Protein AF-A0A7W8TCW4-F1 (afdb_monomer)

Sequence (96 aa):
MPDVVKPAVLQVLSDGATLEREFQAILDVHPQHDLWVTAELLAQAHQHWTASLAHLPDLLQEADVPEVSRATMRGIFKPMAQRIEDLLAQVRRQQT

Solvent-accessible surface area (backbone atoms only — not comparable to full-atom values): 5507 Å² total; per-residue (Å²): 129,57,78,85,52,48,62,58,56,50,46,54,51,51,53,49,57,46,50,45,51,54,46,48,51,59,63,70,56,70,89,58,86,78,50,57,66,57,51,53,55,48,51,53,50,48,52,52,51,53,54,53,56,67,47,44,63,56,55,40,53,77,60,68,50,53,66,69,59,52,50,52,47,50,67,54,50,53,60,51,53,53,52,40,52,56,40,51,56,50,51,55,63,76,74,110

Secondary structure (DSSP, 8-state):
--TTTHHHHHHHHHHHHHHHHHHHHHHHTTT-GGGHHHHHHHHHHHHHHHHHHHHHHHHHHHTT--HHHHHHHHHHHHHHHHHHHHHHHHHHHHT-

Structure (mmCIF, N/CA/C/O backbone):
data_AF-A0A7W8TCW4-F1
#
_entry.id   AF-A0A7W8TCW4-F1
#
loop_
_atom_site.group_PDB
_atom_site.id
_atom_site.type_symbol
_atom_site.label_atom_id
_atom_site.label_alt_id
_atom_site.label_comp_id
_atom_site.label_asym_id
_atom_site.label_entity_id
_atom_site.label_seq_id
_atom_site.pdbx_PDB_ins_code
_atom_site.Cartn_x
_atom_site.Cartn_y
_atom_site.Cartn_z
_atom_site.occupancy
_atom_site.B_iso_or_equiv
_atom_site.auth_seq_id
_atom_site.auth_comp_id
_atom_site.auth_asym_i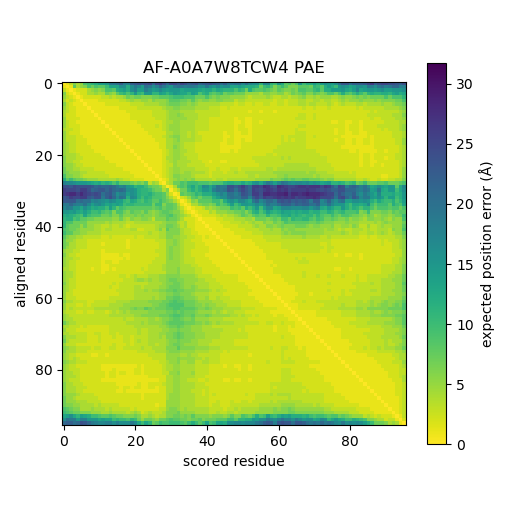d
_atom_site.auth_atom_id
_atom_site.pdbx_PDB_model_num
ATOM 1 N N . MET A 1 1 ? 9.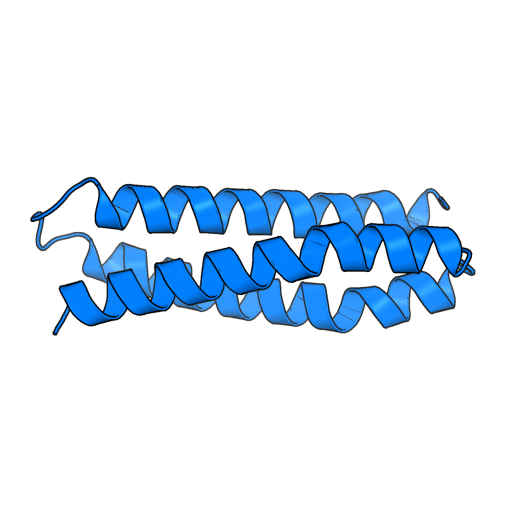248 -7.041 -16.657 1.00 65.44 1 MET A N 1
ATOM 2 C CA . MET A 1 1 ? 9.713 -6.695 -15.297 1.00 65.44 1 MET A CA 1
ATOM 3 C C . MET A 1 1 ? 10.739 -7.733 -14.871 1.00 65.44 1 MET A C 1
ATOM 5 O O . MET A 1 1 ? 10.418 -8.911 -15.016 1.00 65.44 1 MET A O 1
ATOM 9 N N . PRO A 1 2 ? 11.934 -7.321 -14.419 1.00 75.88 2 PRO A N 1
ATOM 10 C CA . PRO A 1 2 ? 12.991 -8.228 -13.965 1.00 75.88 2 PRO A CA 1
ATOM 11 C C . PRO A 1 2 ? 12.523 -9.103 -12.803 1.00 75.88 2 PRO A C 1
ATOM 13 O O . PRO A 1 2 ? 11.810 -8.613 -11.929 1.00 75.88 2 PRO A O 1
ATOM 16 N N . ASP A 1 3 ? 12.931 -10.373 -12.770 1.00 83.00 3 ASP A N 1
ATOM 17 C CA . ASP A 1 3 ? 12.521 -11.318 -11.719 1.00 83.00 3 ASP A CA 1
ATOM 18 C C . ASP A 1 3 ? 13.001 -10.910 -10.320 1.00 83.00 3 ASP A C 1
ATOM 20 O O . ASP A 1 3 ? 12.335 -11.220 -9.339 1.00 83.00 3 ASP A O 1
ATOM 24 N N . VAL A 1 4 ? 14.089 -10.139 -10.232 1.00 82.75 4 VAL A N 1
ATOM 25 C CA . VAL A 1 4 ? 14.670 -9.681 -8.961 1.00 82.75 4 VAL A CA 1
ATOM 26 C C . VAL A 1 4 ? 13.786 -8.680 -8.204 1.00 82.75 4 VAL A C 1
ATOM 28 O O . VAL A 1 4 ? 13.778 -8.686 -6.978 1.00 82.75 4 VAL A O 1
ATOM 31 N N . VAL A 1 5 ? 12.981 -7.865 -8.900 1.00 86.12 5 VAL A N 1
ATOM 32 C CA . VAL A 1 5 ? 12.113 -6.851 -8.259 1.00 86.12 5 VAL A CA 1
ATOM 33 C C . VAL A 1 5 ? 10.675 -7.313 -8.049 1.00 86.12 5 VAL A C 1
ATOM 35 O O . VAL A 1 5 ? 9.942 -6.692 -7.280 1.00 86.12 5 VAL A O 1
ATOM 38 N N . LYS A 1 6 ? 10.242 -8.402 -8.704 1.00 88.31 6 LYS A N 1
ATOM 39 C CA . LYS A 1 6 ? 8.859 -8.891 -8.568 1.00 88.31 6 LYS A CA 1
ATOM 40 C C . LYS A 1 6 ? 8.487 -9.217 -7.117 1.00 88.31 6 LYS A C 1
ATOM 42 O O . LYS A 1 6 ? 7.401 -8.800 -6.722 1.00 88.31 6 LYS A O 1
ATOM 47 N N . PRO A 1 7 ? 9.333 -9.900 -6.319 1.00 92.12 7 PRO A N 1
ATOM 48 C CA . PRO A 1 7 ? 9.000 -10.208 -4.931 1.00 92.12 7 PRO A CA 1
ATOM 49 C C . PRO A 1 7 ? 8.778 -8.946 -4.097 1.00 92.12 7 PRO A C 1
ATOM 51 O O . PRO A 1 7 ? 7.785 -8.866 -3.385 1.00 92.12 7 PRO A O 1
ATOM 54 N N . ALA A 1 8 ? 9.635 -7.932 -4.256 1.00 91.88 8 ALA A N 1
ATOM 55 C CA . ALA A 1 8 ? 9.513 -6.667 -3.533 1.00 91.88 8 ALA A CA 1
ATOM 56 C C . ALA A 1 8 ? 8.217 -5.926 -3.895 1.00 91.88 8 ALA A C 1
ATOM 58 O O . ALA A 1 8 ? 7.467 -5.516 -3.013 1.00 91.88 8 ALA A O 1
ATOM 59 N N . VAL A 1 9 ? 7.900 -5.818 -5.191 1.00 93.75 9 VAL A N 1
ATOM 60 C CA . VAL A 1 9 ? 6.646 -5.199 -5.654 1.00 93.75 9 VAL A CA 1
ATOM 61 C C . VAL A 1 9 ? 5.426 -5.951 -5.109 1.00 93.75 9 VAL A C 1
ATOM 63 O O . VAL A 1 9 ? 4.484 -5.326 -4.626 1.00 93.75 9 VAL A O 1
ATOM 66 N N . LEU A 1 10 ? 5.435 -7.287 -5.168 1.00 94.56 10 LEU A N 1
ATOM 67 C CA . LEU A 1 10 ? 4.338 -8.124 -4.672 1.00 94.56 10 LEU A CA 1
ATOM 68 C C . LEU A 1 10 ? 4.158 -8.020 -3.159 1.00 94.56 10 LEU A C 1
ATOM 70 O O . LEU A 1 10 ? 3.019 -8.005 -2.692 1.00 94.56 10 LEU A O 1
ATOM 74 N N . GLN A 1 11 ? 5.254 -7.931 -2.409 1.00 94.94 11 GLN A N 1
ATOM 75 C CA . GLN A 1 11 ? 5.212 -7.755 -0.967 1.00 94.94 11 GLN A CA 1
ATOM 76 C C . GLN A 1 11 ? 4.576 -6.409 -0.610 1.00 94.94 11 GLN A C 1
ATOM 78 O O . GLN A 1 11 ? 3.580 -6.393 0.103 1.00 94.94 11 GLN A O 1
ATOM 83 N N . VAL A 1 12 ? 5.043 -5.298 -1.198 1.00 95.88 12 VAL A N 1
ATOM 84 C CA . VAL A 1 12 ? 4.461 -3.967 -0.936 1.00 95.88 12 VAL A CA 1
ATOM 85 C C . VAL A 1 12 ? 2.972 -3.927 -1.303 1.00 95.88 12 VAL A C 1
ATOM 87 O O . VAL A 1 12 ? 2.173 -3.350 -0.568 1.00 95.88 12 VAL A O 1
ATOM 90 N N . LEU A 1 13 ? 2.564 -4.566 -2.405 1.00 96.12 13 LEU A N 1
ATOM 91 C CA . LEU A 1 13 ? 1.145 -4.673 -2.769 1.00 96.12 13 LEU A CA 1
ATOM 92 C C . LEU A 1 13 ? 0.335 -5.484 -1.751 1.00 96.12 13 LEU A C 1
ATOM 94 O O . LEU A 1 13 ? -0.768 -5.079 -1.388 1.00 96.12 13 LEU A O 1
ATOM 98 N N . SER A 1 14 ? 0.858 -6.628 -1.313 1.00 96.56 14 SER A N 1
ATOM 99 C CA . SER A 1 14 ? 0.149 -7.533 -0.400 1.00 96.56 14 SER A CA 1
ATOM 100 C C . SER A 1 14 ? 0.012 -6.929 0.994 1.00 96.56 14 SER A C 1
ATOM 102 O O . SER A 1 14 ? -1.069 -6.976 1.584 1.00 96.56 14 SER A O 1
ATOM 104 N N . ASP A 1 15 ? 1.083 -6.312 1.488 1.00 96.44 15 ASP A N 1
ATOM 105 C CA . ASP A 1 15 ? 1.115 -5.640 2.784 1.00 96.44 15 ASP A CA 1
ATOM 106 C C . ASP A 1 15 ? 0.170 -4.430 2.777 1.00 96.44 15 ASP A C 1
ATOM 108 O O . ASP A 1 15 ? -0.635 -4.267 3.692 1.00 96.44 15 ASP A O 1
ATOM 112 N N . GLY A 1 16 ? 0.172 -3.644 1.693 1.00 96.69 16 GLY A N 1
ATOM 113 C CA . GLY A 1 16 ? -0.744 -2.513 1.519 1.00 96.69 16 GLY A CA 1
ATOM 114 C C . GLY A 1 16 ? -2.211 -2.944 1.487 1.00 96.69 16 GLY A C 1
ATOM 115 O O . GLY A 1 16 ? -3.035 -2.407 2.224 1.00 96.69 16 GLY A O 1
ATOM 116 N N . ALA A 1 17 ? -2.543 -3.978 0.708 1.00 96.44 17 ALA A N 1
ATOM 117 C CA . ALA A 1 17 ? -3.902 -4.522 0.660 1.00 96.44 17 ALA A CA 1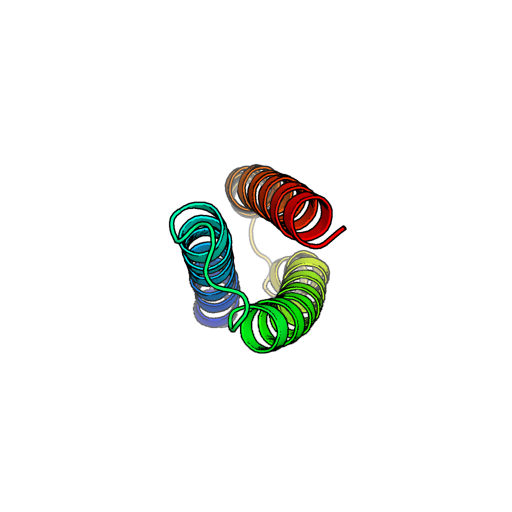
ATOM 118 C C . ALA A 1 17 ? -4.356 -5.110 2.010 1.00 96.44 17 ALA A C 1
ATOM 120 O O . ALA A 1 17 ? -5.541 -5.064 2.348 1.00 96.44 17 ALA A O 1
ATOM 121 N N . THR A 1 18 ? -3.423 -5.670 2.784 1.00 95.94 18 THR A N 1
ATOM 122 C CA . THR A 1 18 ? -3.696 -6.152 4.143 1.00 95.94 18 THR A CA 1
ATOM 123 C C . THR A 1 18 ? -4.003 -4.981 5.069 1.00 95.94 18 THR A C 1
ATOM 125 O O . THR A 1 18 ? -5.041 -5.001 5.722 1.00 95.94 18 THR A O 1
ATOM 128 N N . LEU A 1 19 ? -3.186 -3.923 5.061 1.00 95.62 19 LEU A N 1
ATOM 129 C CA . LEU A 1 19 ? -3.436 -2.712 5.850 1.00 95.62 19 LEU A CA 1
ATOM 130 C C . LEU A 1 19 ? -4.805 -2.094 5.550 1.00 95.62 19 LEU A C 1
ATOM 132 O O . LEU A 1 19 ? -5.548 -1.788 6.479 1.00 95.62 19 LEU A O 1
ATOM 136 N N . GLU A 1 20 ? -5.172 -1.955 4.272 1.00 95.38 20 GLU A N 1
ATOM 137 C CA . GLU A 1 20 ? -6.495 -1.447 3.888 1.00 95.38 20 GLU A CA 1
ATOM 138 C C . GLU A 1 20 ? -7.631 -2.274 4.500 1.00 95.38 20 GLU A C 1
ATOM 140 O O . GLU A 1 20 ? -8.599 -1.715 5.018 1.00 95.38 20 GLU A O 1
ATOM 145 N N . ARG A 1 21 ? -7.517 -3.606 4.446 1.00 93.56 21 ARG A N 1
ATOM 146 C CA . ARG A 1 21 ? -8.533 -4.515 4.985 1.00 93.56 21 ARG A CA 1
ATOM 147 C C . ARG A 1 21 ? -8.627 -4.416 6.502 1.00 93.56 21 ARG A C 1
ATOM 149 O O . ARG A 1 21 ? -9.733 -4.329 7.023 1.00 93.56 21 ARG A O 1
ATOM 156 N N . GLU A 1 22 ? -7.496 -4.431 7.196 1.00 91.94 22 GLU A N 1
ATOM 157 C CA . GLU A 1 22 ? -7.466 -4.429 8.659 1.00 91.94 22 GLU A CA 1
ATOM 158 C C . GLU A 1 22 ? -7.957 -3.093 9.231 1.00 91.94 22 GLU A C 1
ATOM 160 O O . GLU A 1 22 ? -8.763 -3.079 10.162 1.00 91.94 22 GLU A O 1
ATOM 165 N N . PHE A 1 23 ? -7.569 -1.958 8.637 1.00 91.00 23 PHE A N 1
ATOM 166 C CA . PHE A 1 23 ? -8.122 -0.670 9.058 1.00 91.00 23 PHE A CA 1
ATOM 167 C C . PHE A 1 23 ? -9.629 -0.582 8.801 1.00 91.00 23 PHE A C 1
ATOM 169 O O . PHE A 1 23 ? -10.357 -0.093 9.662 1.00 91.00 23 PHE A O 1
ATOM 176 N N . GLN A 1 24 ? -10.116 -1.084 7.663 1.00 91.06 24 GLN A N 1
ATOM 177 C CA . GLN A 1 24 ? -11.555 -1.146 7.399 1.00 91.06 24 GLN A CA 1
ATOM 178 C C . GLN A 1 24 ? -12.278 -2.037 8.421 1.00 91.06 24 GLN A C 1
ATOM 180 O O . GLN A 1 24 ? -13.308 -1.635 8.948 1.00 91.06 24 GLN A O 1
ATOM 185 N N . ALA A 1 25 ? -11.717 -3.201 8.761 1.00 89.38 25 ALA A N 1
ATOM 186 C CA . ALA A 1 25 ? -12.299 -4.103 9.752 1.00 89.38 25 ALA A CA 1
ATOM 187 C C . ALA A 1 25 ? -12.425 -3.442 11.134 1.00 89.38 25 ALA A C 1
ATOM 189 O O . ALA A 1 25 ? -13.440 -3.615 11.805 1.00 89.38 25 ALA A O 1
ATOM 190 N N . ILE A 1 26 ? -11.443 -2.631 11.544 1.00 86.81 26 ILE A N 1
ATOM 191 C CA 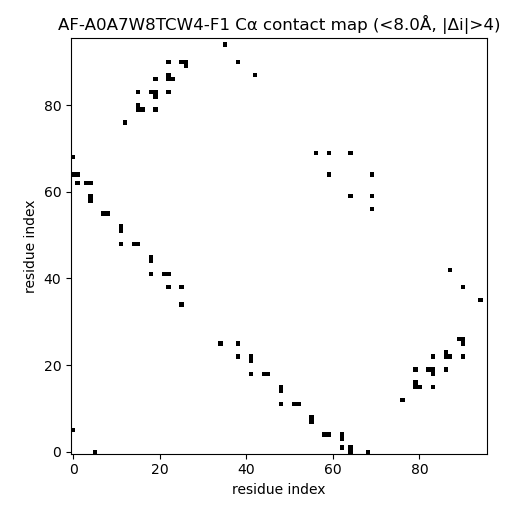. ILE A 1 26 ? -11.542 -1.848 12.786 1.00 86.81 26 ILE A CA 1
ATOM 192 C C . ILE A 1 26 ? -12.714 -0.864 12.732 1.00 86.81 26 ILE A C 1
ATOM 194 O O . ILE A 1 26 ? -13.459 -0.748 13.706 1.00 86.81 26 ILE A O 1
ATOM 198 N N . LEU A 1 27 ? -12.890 -0.168 11.605 1.00 86.25 27 LEU A N 1
ATOM 199 C CA . LEU A 1 27 ? -13.995 0.777 11.426 1.00 86.25 27 LEU A CA 1
ATOM 200 C C . LEU A 1 27 ? -15.362 0.076 11.429 1.00 86.25 27 LEU A C 1
ATOM 202 O O . LEU A 1 27 ? -16.329 0.637 11.946 1.00 86.25 27 LEU A O 1
ATOM 206 N N . ASP A 1 28 ? -15.437 -1.141 10.886 1.00 86.88 28 ASP A N 1
ATOM 207 C CA . ASP A 1 28 ? -16.679 -1.907 10.747 1.00 86.88 28 ASP A CA 1
ATOM 208 C C . ASP A 1 28 ? -17.155 -2.537 12.075 1.00 86.88 28 ASP A C 1
ATOM 210 O O . ASP A 1 28 ? -18.355 -2.722 12.274 1.00 86.88 28 ASP A O 1
ATOM 214 N N . VAL A 1 29 ? -16.247 -2.850 13.011 1.00 81.38 29 VAL A N 1
ATOM 215 C CA . VAL A 1 29 ? -16.544 -3.573 14.275 1.00 81.38 29 VAL A CA 1
ATOM 216 C C . VAL A 1 29 ? -16.936 -2.626 15.435 1.00 81.38 29 VAL A C 1
ATOM 218 O O . VAL A 1 29 ? -16.919 -2.981 16.615 1.00 81.38 29 VAL A O 1
ATOM 221 N N . HIS A 1 30 ? -17.341 -1.393 15.131 1.00 64.00 30 HIS A N 1
ATOM 222 C CA . HIS A 1 30 ? -17.724 -0.404 16.143 1.00 64.00 30 HIS A CA 1
ATOM 223 C C . HIS A 1 30 ? -18.900 -0.876 17.044 1.00 64.00 30 HIS A C 1
ATOM 225 O O . HIS A 1 30 ? -19.917 -1.311 16.497 1.00 64.00 30 HIS A O 1
ATOM 231 N N . PRO A 1 31 ? -18.849 -0.749 18.397 1.00 58.88 31 PRO A N 1
ATOM 232 C CA . PRO A 1 31 ? -17.792 -0.206 19.255 1.00 58.88 31 PRO A CA 1
ATOM 233 C C . PRO A 1 31 ? -17.238 -1.271 20.231 1.00 58.88 31 PRO A C 1
ATOM 235 O O . PRO A 1 31 ? -17.710 -1.396 21.363 1.00 58.88 31 PRO A O 1
ATOM 238 N N . GLN A 1 32 ? -16.222 -2.042 19.837 1.00 63.06 32 GLN A N 1
ATOM 239 C CA . GLN A 1 32 ? -15.468 -2.871 20.790 1.00 63.06 32 GLN A CA 1
ATOM 240 C C . GLN A 1 32 ? -14.196 -2.141 21.243 1.00 63.06 32 GLN A C 1
ATOM 242 O O . GLN A 1 32 ? -13.300 -1.870 20.448 1.00 63.06 32 GLN A O 1
ATOM 247 N N . HIS A 1 33 ? -14.127 -1.824 22.541 1.00 58.38 33 HIS A N 1
ATOM 248 C CA . HIS A 1 33 ? -13.019 -1.098 23.182 1.00 58.38 33 HIS A CA 1
ATOM 249 C C . HIS A 1 33 ? -11.663 -1.836 23.118 1.00 58.38 33 HIS A C 1
ATOM 251 O O . HIS A 1 33 ? -10.626 -1.216 23.337 1.00 58.38 33 HIS A O 1
ATOM 257 N N . ASP A 1 34 ? -11.643 -3.128 22.775 1.00 66.88 34 ASP A N 1
ATOM 258 C CA . ASP A 1 34 ? -10.425 -3.955 22.755 1.00 66.88 34 ASP A CA 1
ATOM 259 C C . ASP A 1 34 ? -9.561 -3.799 21.488 1.00 66.88 34 ASP A C 1
ATOM 261 O O . ASP A 1 34 ? -8.479 -4.378 21.397 1.00 66.88 34 ASP A O 1
ATOM 265 N N . LEU A 1 35 ? -9.978 -2.991 20.507 1.00 71.50 35 LEU A N 1
ATOM 266 C CA . LEU A 1 35 ? -9.246 -2.840 19.239 1.00 71.50 35 LEU A CA 1
ATOM 267 C C . LEU A 1 35 ? -8.075 -1.842 19.293 1.00 71.50 35 LEU A C 1
ATOM 269 O O . LEU A 1 35 ? -7.394 -1.642 18.286 1.00 71.50 35 LEU A O 1
ATOM 273 N N . TRP A 1 36 ? -7.799 -1.222 20.446 1.00 69.81 36 TRP A N 1
ATOM 274 C CA . TRP A 1 36 ? -6.707 -0.248 20.582 1.00 69.81 36 TRP A CA 1
ATOM 275 C C . TRP A 1 36 ? -5.321 -0.867 20.342 1.00 69.81 36 TRP A C 1
ATOM 277 O O . TRP A 1 36 ? -4.525 -0.314 19.585 1.00 69.81 36 TRP A O 1
ATOM 287 N N . VAL A 1 37 ? -5.053 -2.053 20.904 1.00 69.44 37 VAL A N 1
ATOM 288 C CA . VAL A 1 37 ? -3.780 -2.772 20.688 1.00 69.44 37 VAL A CA 1
ATOM 289 C C 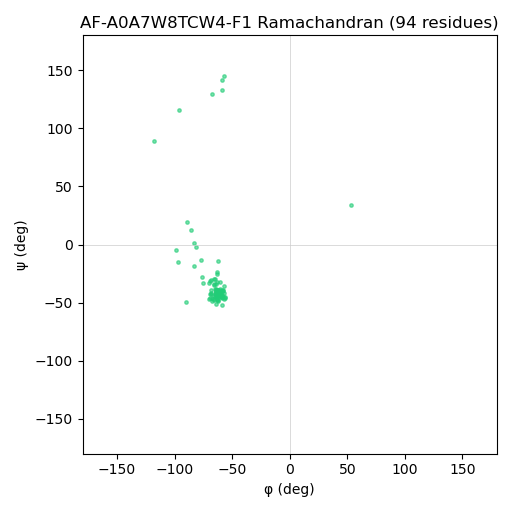. VAL A 1 37 ? -3.609 -3.136 19.210 1.00 69.44 37 VAL A C 1
ATOM 291 O O . VAL A 1 37 ? -2.519 -3.001 18.656 1.00 69.44 37 VAL A O 1
ATOM 294 N N . THR A 1 38 ? -4.696 -3.539 18.549 1.00 79.94 38 THR A N 1
ATOM 295 C CA . THR A 1 38 ? -4.698 -3.844 17.115 1.00 79.94 38 THR A CA 1
ATOM 296 C C . THR A 1 38 ? -4.398 -2.599 16.283 1.00 79.94 38 THR A C 1
ATOM 298 O O . THR A 1 38 ? -3.593 -2.664 15.359 1.00 79.94 38 THR A O 1
ATOM 301 N N . ALA A 1 39 ? -4.971 -1.445 16.628 1.00 77.25 39 ALA A N 1
ATOM 302 C CA . ALA A 1 39 ? -4.708 -0.198 15.916 1.00 77.25 39 ALA A CA 1
ATOM 303 C C . ALA A 1 39 ? -3.247 0.271 16.036 1.00 7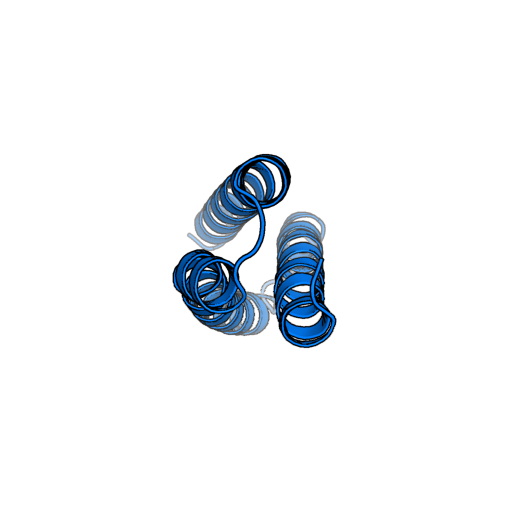7.25 39 ALA A C 1
ATOM 305 O O . ALA A 1 39 ? -2.686 0.743 15.049 1.00 77.25 39 ALA A O 1
ATOM 306 N N . GLU A 1 40 ? -2.615 0.108 17.202 1.00 81.31 40 GLU A N 1
ATOM 307 C CA . GLU A 1 40 ? -1.204 0.469 17.399 1.00 81.31 40 GLU A CA 1
ATOM 308 C C . GLU A 1 40 ? -0.266 -0.453 16.598 1.00 81.31 40 GLU A C 1
ATOM 310 O O . GLU A 1 40 ? 0.644 0.014 15.909 1.00 81.31 40 GLU A O 1
ATOM 315 N N . LEU A 1 41 ? -0.539 -1.764 16.596 1.00 82.94 41 LEU A N 1
ATOM 316 C CA . LEU A 1 41 ? 0.189 -2.730 15.762 1.00 82.94 41 LEU A CA 1
ATOM 317 C C . LEU A 1 41 ? 0.048 -2.409 14.267 1.00 82.94 41 LEU A C 1
ATOM 319 O O . LEU A 1 41 ? 1.028 -2.466 13.521 1.00 82.94 41 LEU A O 1
ATOM 323 N N . LEU A 1 42 ? -1.147 -2.015 13.823 1.00 87.81 42 LEU A N 1
ATOM 324 C CA . LEU A 1 42 ? -1.370 -1.591 12.441 1.00 87.81 42 LEU A CA 1
ATOM 325 C C . LEU A 1 42 ? -0.695 -0.256 12.118 1.00 87.81 42 LEU A C 1
ATOM 327 O O . LEU A 1 42 ? -0.243 -0.069 10.990 1.00 87.81 42 LEU A O 1
ATOM 331 N N . ALA A 1 43 ? -0.567 0.662 13.079 1.00 86.00 43 ALA A N 1
ATOM 332 C CA . ALA A 1 43 ? 0.190 1.896 12.887 1.00 86.00 43 ALA A CA 1
ATOM 333 C C . ALA A 1 43 ? 1.682 1.606 12.651 1.00 86.00 43 ALA A C 1
ATOM 335 O O . ALA A 1 43 ? 2.287 2.202 11.755 1.00 86.00 43 ALA A O 1
ATOM 336 N N . GLN A 1 44 ? 2.259 0.650 13.385 1.00 90.06 44 GLN A N 1
ATOM 337 C CA . GLN A 1 44 ? 3.627 0.185 13.152 1.00 90.06 44 GLN A CA 1
ATOM 338 C C . GLN A 1 44 ? 3.769 -0.515 11.791 1.00 90.06 44 GLN A C 1
ATOM 340 O O . GLN A 1 44 ? 4.715 -0.242 11.047 1.00 90.06 44 GLN A O 1
ATOM 345 N N . ALA A 1 45 ? 2.820 -1.381 11.428 1.00 92.62 45 ALA A N 1
ATOM 346 C CA . ALA A 1 45 ? 2.806 -2.038 10.122 1.00 92.62 45 ALA A CA 1
ATOM 347 C C . ALA A 1 45 ? 2.690 -1.021 8.970 1.00 92.62 45 ALA A C 1
ATOM 349 O O . ALA A 1 45 ? 3.399 -1.136 7.973 1.00 92.62 45 ALA A O 1
ATOM 350 N N . HIS A 1 46 ? 1.883 0.030 9.137 1.00 94.88 46 HIS A N 1
ATOM 351 C CA . HIS A 1 46 ? 1.792 1.143 8.194 1.00 94.88 46 HIS A CA 1
ATOM 352 C C . HIS A 1 46 ? 3.121 1.897 8.051 1.00 94.88 46 HIS A C 1
ATOM 354 O O . HIS A 1 46 ? 3.528 2.201 6.933 1.00 94.88 46 HIS A O 1
ATOM 360 N N . GLN A 1 47 ? 3.839 2.164 9.147 1.00 94.94 47 GLN A N 1
ATOM 361 C CA . GLN A 1 47 ? 5.169 2.783 9.068 1.00 94.94 47 GLN A CA 1
ATOM 362 C C . GLN A 1 47 ? 6.159 1.921 8.278 1.00 94.94 47 GLN A C 1
ATOM 364 O O . GLN A 1 47 ? 6.890 2.448 7.438 1.00 94.94 47 GLN A O 1
ATOM 369 N N . HIS A 1 48 ? 6.166 0.607 8.521 1.00 95.19 48 HIS A N 1
ATOM 370 C CA . HIS A 1 48 ? 7.020 -0.321 7.782 1.00 95.19 48 HIS A CA 1
ATOM 371 C C . HIS A 1 48 ? 6.671 -0.324 6.292 1.00 95.19 48 HIS A C 1
ATOM 373 O O . HIS A 1 48 ? 7.550 -0.152 5.450 1.00 95.19 48 HIS A O 1
ATOM 379 N N . TRP A 1 49 ? 5.383 -0.443 5.972 1.00 97.19 49 TRP A N 1
ATOM 380 C CA . TRP A 1 49 ? 4.897 -0.427 4.599 1.00 97.19 49 TRP A CA 1
ATOM 381 C C . TRP A 1 49 ? 5.270 0.863 3.861 1.00 97.19 49 TRP A C 1
ATOM 383 O O . TRP A 1 49 ? 5.766 0.807 2.737 1.00 97.19 49 TRP A O 1
ATOM 393 N N . THR A 1 50 ? 5.118 2.022 4.506 1.00 96.75 50 THR A N 1
ATOM 394 C CA . THR A 1 50 ? 5.495 3.321 3.934 1.00 96.75 50 THR A CA 1
ATOM 395 C C . THR A 1 50 ? 6.995 3.411 3.666 1.00 96.75 50 THR A C 1
ATOM 397 O O . THR A 1 50 ? 7.398 3.921 2.620 1.00 96.75 50 THR A O 1
ATOM 400 N N . ALA A 1 51 ? 7.836 2.874 4.554 1.00 96.19 51 ALA A N 1
ATOM 401 C CA . ALA A 1 51 ? 9.276 2.797 4.319 1.00 96.19 51 ALA A CA 1
ATOM 402 C C . ALA A 1 51 ? 9.614 1.886 3.124 1.00 96.19 51 ALA A C 1
ATOM 404 O O . ALA A 1 51 ? 10.405 2.271 2.262 1.00 96.19 51 ALA A O 1
ATOM 405 N N . SER A 1 52 ? 8.978 0.714 3.020 1.00 95.38 52 SER A N 1
ATOM 406 C CA . SER A 1 52 ? 9.150 -0.191 1.876 1.00 95.38 52 SER A CA 1
ATOM 407 C C . SER A 1 52 ? 8.687 0.447 0.563 1.00 95.38 52 SER A C 1
ATOM 409 O O . SER A 1 52 ? 9.376 0.344 -0.452 1.00 95.38 52 SER A O 1
ATOM 411 N N . LEU A 1 53 ? 7.552 1.151 0.577 1.00 95.94 53 LEU A N 1
ATOM 412 C CA . LEU A 1 53 ? 7.035 1.870 -0.583 1.00 95.94 53 LEU A CA 1
ATOM 413 C C . LEU A 1 53 ? 7.973 3.005 -1.013 1.00 95.94 53 LEU A C 1
ATOM 415 O O . LEU A 1 53 ? 8.187 3.193 -2.209 1.00 95.94 53 LEU A O 1
ATOM 419 N N . ALA A 1 54 ? 8.556 3.736 -0.060 1.00 95.50 54 ALA A N 1
ATOM 420 C CA . ALA A 1 54 ? 9.501 4.815 -0.338 1.00 95.50 54 ALA A CA 1
ATOM 421 C C . ALA A 1 54 ? 10.813 4.318 -0.965 1.00 95.50 54 ALA A C 1
ATOM 423 O O . ALA A 1 54 ? 11.407 5.042 -1.758 1.00 95.50 54 ALA A O 1
ATOM 424 N N . HIS A 1 55 ? 11.240 3.092 -0.652 1.00 94.81 55 HIS A N 1
ATOM 425 C CA . HIS A 1 55 ? 12.445 2.482 -1.224 1.00 94.81 55 HIS A CA 1
ATOM 426 C C . HIS A 1 55 ? 12.208 1.824 -2.597 1.00 94.81 55 HIS A C 1
ATOM 428 O O . HIS A 1 55 ? 13.142 1.595 -3.366 1.00 94.81 55 HIS A O 1
ATOM 434 N N . LEU A 1 56 ? 10.951 1.529 -2.942 1.00 93.69 56 LEU A N 1
ATOM 435 C CA . LEU A 1 56 ? 10.605 0.838 -4.182 1.00 93.69 56 LEU A CA 1
ATOM 436 C C . LEU A 1 56 ? 11.070 1.566 -5.465 1.00 93.69 56 LEU A C 1
ATOM 438 O O . LEU A 1 56 ? 11.538 0.882 -6.374 1.00 93.69 56 LEU A O 1
ATOM 442 N N . PRO A 1 57 ? 10.986 2.907 -5.595 1.00 93.31 57 PRO A N 1
ATOM 443 C CA . PRO A 1 57 ? 11.502 3.616 -6.765 1.00 93.31 57 PRO A CA 1
ATOM 444 C C . PRO A 1 57 ? 12.988 3.364 -7.035 1.00 93.31 57 PRO A C 1
ATOM 446 O O . PRO A 1 57 ? 13.344 3.144 -8.194 1.00 93.31 57 PRO A O 1
ATOM 449 N N . ASP A 1 58 ? 13.818 3.339 -5.989 1.00 93.94 58 ASP A N 1
ATOM 450 C CA . ASP A 1 58 ? 15.260 3.105 -6.106 1.00 93.94 58 ASP A CA 1
ATOM 451 C C . ASP A 1 58 ? 15.527 1.682 -6.604 1.00 93.94 58 ASP A C 1
ATOM 453 O O . ASP A 1 58 ? 16.209 1.493 -7.608 1.00 93.94 58 ASP A O 1
ATOM 457 N N . LEU A 1 59 ? 14.869 0.684 -6.002 1.00 93.62 59 LEU A N 1
ATOM 458 C CA . LEU A 1 59 ? 14.959 -0.718 -6.432 1.00 93.62 59 LEU A CA 1
ATOM 459 C C . LEU A 1 59 ? 14.535 -0.913 -7.895 1.00 93.62 59 LEU A C 1
ATOM 461 O O . LEU A 1 59 ? 15.133 -1.692 -8.640 1.00 93.62 59 LEU A O 1
ATOM 465 N N . LEU A 1 60 ? 13.486 -0.212 -8.333 1.00 92.88 60 LEU A N 1
ATOM 466 C CA . LEU A 1 60 ? 13.023 -0.269 -9.719 1.00 92.88 60 LEU A CA 1
ATOM 467 C C . LEU A 1 60 ? 13.998 0.413 -10.682 1.00 92.88 60 LEU A C 1
ATOM 469 O O . LEU A 1 60 ? 14.106 0.002 -11.838 1.00 92.88 60 LEU A O 1
ATOM 473 N N . GLN A 1 61 ? 14.673 1.469 -10.236 1.00 92.25 61 GLN A N 1
ATOM 474 C CA . GLN A 1 61 ? 15.702 2.139 -11.016 1.00 92.25 61 GLN A CA 1
ATOM 475 C C . GLN A 1 61 ? 16.953 1.265 -11.147 1.00 92.25 61 GLN A C 1
ATOM 477 O O . GLN A 1 61 ? 17.433 1.094 -12.262 1.00 92.25 61 GLN A O 1
ATOM 482 N N . GLU A 1 62 ? 17.434 0.677 -10.051 1.00 93.81 62 GLU A N 1
ATOM 483 C CA . GLU A 1 62 ? 18.601 -0.217 -10.024 1.00 93.81 62 GLU A CA 1
ATOM 484 C C . GLU A 1 62 ? 18.412 -1.469 -10.885 1.00 93.81 62 GLU A C 1
ATOM 486 O O . GLU A 1 62 ? 19.363 -1.976 -11.473 1.00 93.81 62 GLU A O 1
ATOM 491 N N . ALA A 1 63 ? 17.178 -1.960 -10.995 1.00 93.25 63 ALA A N 1
ATOM 492 C CA . ALA A 1 63 ? 16.845 -3.099 -11.840 1.00 93.25 63 ALA A CA 1
ATOM 493 C C . ALA A 1 63 ? 16.558 -2.726 -13.308 1.00 93.25 63 ALA A C 1
ATOM 495 O O . ALA A 1 63 ? 15.993 -3.542 -14.040 1.00 93.25 63 ALA A O 1
ATOM 496 N N . ASP A 1 64 ? 16.872 -1.497 -13.732 1.00 93.88 64 ASP A N 1
ATOM 497 C CA . ASP A 1 64 ? 16.633 -0.989 -15.088 1.00 93.88 64 ASP A CA 1
ATOM 498 C C . ASP A 1 64 ? 15.172 -1.161 -15.556 1.00 93.88 64 ASP A C 1
ATOM 500 O O . ASP A 1 64 ? 14.875 -1.401 -16.732 1.00 93.88 64 ASP A O 1
ATOM 504 N N . VAL A 1 65 ? 14.207 -1.048 -14.633 1.00 92.94 65 VAL A N 1
ATOM 505 C CA . VAL A 1 65 ? 12.789 -1.167 -14.988 1.00 92.94 65 VAL A CA 1
ATOM 506 C C . VAL A 1 65 ? 12.382 0.021 -15.868 1.00 92.94 65 VAL A C 1
ATOM 508 O O . VAL A 1 65 ? 12.589 1.166 -15.466 1.00 92.94 65 VAL A O 1
ATOM 511 N N . PRO A 1 66 ? 11.739 -0.201 -17.032 1.00 94.00 66 PRO A N 1
ATOM 512 C CA . PRO A 1 66 ? 11.331 0.884 -17.920 1.00 94.00 66 PRO A CA 1
ATOM 513 C C . PRO A 1 66 ? 10.417 1.909 -17.242 1.00 94.00 66 PRO A C 1
ATOM 515 O O . PRO A 1 66 ? 9.534 1.546 -16.460 1.00 94.00 66 PRO A O 1
ATOM 518 N N . GLU A 1 67 ? 10.551 3.184 -17.618 1.00 93.81 67 GLU A N 1
ATOM 519 C CA . GLU A 1 67 ? 9.764 4.277 -17.026 1.00 93.81 67 GLU A CA 1
ATOM 520 C C . GLU A 1 67 ? 8.254 4.060 -17.150 1.00 93.81 67 GLU A C 1
ATOM 522 O O . GLU A 1 67 ? 7.522 4.356 -16.214 1.00 93.81 67 GLU A O 1
ATOM 527 N N . VAL A 1 68 ? 7.778 3.475 -18.255 1.00 93.56 68 VAL A N 1
ATOM 528 C CA . VAL A 1 68 ? 6.354 3.143 -18.427 1.00 93.56 68 VAL A CA 1
ATOM 529 C C . VAL A 1 68 ? 5.882 2.182 -17.334 1.00 93.56 68 VAL A C 1
ATOM 531 O O . VAL A 1 68 ? 4.837 2.403 -16.733 1.00 93.56 68 VAL A O 1
ATOM 534 N N . SER A 1 69 ? 6.671 1.153 -17.013 1.00 92.38 69 SER A N 1
ATOM 535 C CA . SER A 1 69 ? 6.345 0.215 -15.936 1.00 92.38 69 SER A CA 1
ATOM 536 C C . SER A 1 69 ? 6.417 0.879 -14.559 1.00 92.38 69 SER A C 1
ATOM 538 O O . SER A 1 69 ? 5.539 0.639 -13.732 1.00 92.38 69 SER A O 1
ATOM 540 N N . ARG A 1 70 ? 7.404 1.754 -14.316 1.00 93.75 70 ARG A N 1
ATOM 541 C CA . ARG A 1 70 ? 7.479 2.544 -13.073 1.00 93.75 70 ARG A CA 1
ATOM 542 C C . ARG A 1 70 ? 6.278 3.480 -12.924 1.00 93.75 70 ARG A C 1
ATOM 544 O O . ARG A 1 70 ? 5.701 3.572 -11.845 1.00 93.75 70 ARG A O 1
ATOM 551 N N . ALA A 1 71 ? 5.850 4.122 -14.008 1.00 93.94 71 ALA A N 1
ATOM 552 C CA . ALA A 1 71 ? 4.666 4.971 -14.039 1.00 93.94 71 ALA A CA 1
ATOM 553 C C . ALA A 1 71 ? 3.384 4.175 -13.758 1.00 93.94 71 ALA A C 1
ATOM 555 O O . ALA A 1 71 ? 2.565 4.624 -12.958 1.00 93.94 71 ALA A O 1
ATOM 556 N N . THR A 1 72 ? 3.238 2.978 -14.337 1.00 93.44 72 THR A N 1
ATOM 557 C CA . THR A 1 72 ? 2.134 2.064 -14.011 1.00 93.44 72 THR A CA 1
ATOM 558 C C . THR A 1 72 ? 2.131 1.702 -12.527 1.00 93.44 72 THR A C 1
ATOM 560 O O . THR A 1 72 ? 1.087 1.798 -11.890 1.00 93.44 72 THR A O 1
ATOM 563 N N . MET A 1 73 ? 3.286 1.358 -11.948 1.00 93.06 73 MET A N 1
ATOM 564 C CA . MET A 1 73 ? 3.386 1.053 -10.516 1.00 93.06 73 MET A CA 1
ATOM 565 C C . MET A 1 73 ? 3.015 2.256 -9.646 1.00 93.06 73 MET A C 1
ATOM 567 O O . MET A 1 73 ? 2.213 2.109 -8.728 1.00 93.06 73 MET A O 1
ATOM 571 N N . ARG A 1 74 ? 3.495 3.468 -9.963 1.00 94.06 74 ARG A N 1
ATOM 572 C CA . ARG A 1 74 ? 3.057 4.695 -9.267 1.00 94.06 74 ARG A CA 1
ATOM 573 C C . ARG A 1 74 ? 1.543 4.899 -9.360 1.00 94.06 74 ARG A C 1
ATOM 575 O O . ARG A 1 74 ? 0.930 5.303 -8.377 1.00 94.06 74 ARG A O 1
ATOM 582 N N . GLY A 1 75 ? 0.944 4.596 -10.513 1.00 95.25 75 GLY A N 1
ATOM 583 C CA . GLY A 1 75 ? -0.505 4.647 -10.721 1.00 95.25 75 GLY A CA 1
ATOM 584 C C . GLY A 1 75 ? -1.301 3.668 -9.851 1.00 95.25 75 GLY A C 1
ATOM 585 O O . GLY A 1 75 ? -2.466 3.930 -9.579 1.00 95.25 75 GLY A O 1
ATOM 586 N N . ILE A 1 76 ? -0.674 2.584 -9.384 1.00 94.19 76 ILE A N 1
ATOM 587 C CA . ILE A 1 76 ? -1.275 1.595 -8.477 1.00 94.19 76 ILE A CA 1
ATOM 588 C C . ILE A 1 76 ? -1.034 1.978 -7.012 1.00 94.19 76 ILE A C 1
ATOM 590 O O . ILE A 1 76 ? -1.970 2.009 -6.219 1.00 94.19 76 ILE A O 1
ATOM 594 N N . PHE A 1 77 ? 0.208 2.297 -6.641 1.00 95.62 77 PHE A N 1
ATOM 595 C CA . PHE A 1 77 ? 0.563 2.529 -5.240 1.00 95.62 77 PHE A CA 1
ATOM 596 C C . PHE A 1 77 ? 0.079 3.872 -4.696 1.00 95.62 77 PHE A C 1
ATOM 598 O O . PHE A 1 77 ? -0.269 3.960 -3.524 1.00 95.62 77 PHE A O 1
ATOM 605 N N . LYS A 1 78 ? 0.022 4.921 -5.526 1.00 95.75 78 LYS A N 1
ATOM 606 C CA . LYS A 1 78 ? -0.448 6.240 -5.086 1.00 95.75 78 LYS A CA 1
ATOM 607 C C . LYS A 1 78 ? -1.886 6.216 -4.536 1.00 95.75 78 LYS A C 1
ATOM 609 O O . LYS A 1 78 ? -2.081 6.720 -3.433 1.00 95.75 78 LYS A O 1
ATOM 614 N N . PRO A 1 79 ? -2.893 5.669 -5.246 1.00 97.12 79 PRO A N 1
ATOM 615 C CA . PRO A 1 79 ? -4.248 5.606 -4.698 1.00 97.12 79 PRO A CA 1
ATOM 616 C C . PRO A 1 79 ? -4.355 4.692 -3.469 1.00 97.12 79 PRO A C 1
ATOM 618 O O . PRO A 1 79 ? -5.113 5.014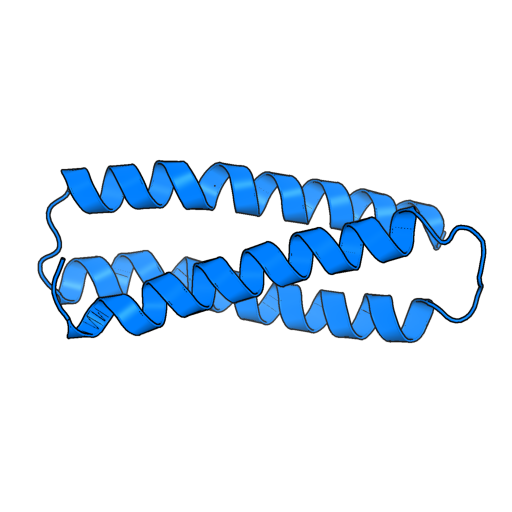 -2.561 1.00 97.12 79 PRO A O 1
ATOM 621 N N . MET A 1 80 ? -3.579 3.604 -3.408 1.00 97.44 80 MET A N 1
ATOM 622 C CA . MET A 1 80 ? -3.521 2.718 -2.236 1.00 97.44 80 MET A CA 1
ATOM 623 C C . MET A 1 80 ? -2.988 3.450 -0.996 1.00 97.44 80 MET A C 1
ATOM 625 O O . MET A 1 80 ? -3.613 3.414 0.058 1.00 97.44 80 MET A O 1
ATOM 629 N N . ALA A 1 81 ? -1.881 4.190 -1.128 1.00 96.94 81 ALA A N 1
ATOM 630 C CA . ALA A 1 81 ? -1.329 4.994 -0.035 1.00 96.94 81 ALA A CA 1
ATOM 631 C C . ALA A 1 81 ? -2.351 6.003 0.498 1.00 96.94 81 ALA A C 1
ATOM 633 O O . ALA A 1 81 ? -2.595 6.051 1.700 1.00 96.94 81 ALA A O 1
ATOM 634 N N . GLN A 1 82 ? -3.021 6.730 -0.404 1.00 97.19 82 GLN A N 1
ATOM 635 C CA . GLN A 1 82 ? -4.064 7.677 -0.014 1.00 97.19 82 GLN A CA 1
ATOM 636 C C . GLN A 1 82 ? -5.202 6.992 0.753 1.00 97.19 82 GLN A C 1
ATOM 638 O O . GLN A 1 82 ? -5.643 7.484 1.788 1.00 97.19 82 GLN A O 1
ATOM 643 N N . ARG A 1 83 ? -5.671 5.837 0.267 1.00 96.62 83 ARG A N 1
ATOM 644 C CA . ARG A 1 83 ? -6.755 5.089 0.911 1.00 96.62 83 ARG A CA 1
ATOM 645 C C . ARG A 1 83 ? -6.370 4.625 2.315 1.00 96.62 83 ARG A C 1
ATOM 647 O O . ARG A 1 83 ? -7.185 4.738 3.228 1.00 96.62 83 ARG A O 1
ATOM 654 N N . ILE A 1 84 ? -5.148 4.127 2.500 1.00 95.69 84 ILE A N 1
ATOM 655 C CA . ILE A 1 84 ? -4.644 3.708 3.813 1.00 95.69 84 ILE A CA 1
ATOM 656 C C . ILE A 1 84 ? -4.558 4.904 4.772 1.00 95.69 84 ILE A C 1
ATOM 658 O O . ILE A 1 84 ? -5.001 4.794 5.916 1.00 95.69 84 ILE A O 1
ATOM 662 N N . GLU A 1 85 ? -4.057 6.054 4.316 1.00 94.81 85 GLU A N 1
ATOM 663 C CA . GLU A 1 85 ? -3.997 7.283 5.120 1.00 94.81 85 GLU A CA 1
ATOM 664 C C . GLU A 1 85 ? -5.392 7.749 5.568 1.00 94.81 85 GLU A C 1
ATOM 666 O O . GLU A 1 85 ? -5.598 8.061 6.746 1.00 94.81 85 GLU A O 1
ATOM 671 N N . ASP A 1 86 ? -6.371 7.733 4.659 1.00 95.44 86 ASP A N 1
ATOM 672 C CA . ASP A 1 86 ? -7.755 8.120 4.947 1.00 95.44 86 ASP A CA 1
ATOM 673 C C . ASP A 1 86 ? -8.413 7.182 5.974 1.00 95.44 86 ASP A C 1
ATOM 675 O O . ASP A 1 86 ? -9.165 7.630 6.849 1.00 95.44 86 ASP A O 1
ATOM 679 N N . LEU A 1 87 ? -8.144 5.875 5.880 1.00 93.06 87 LEU A N 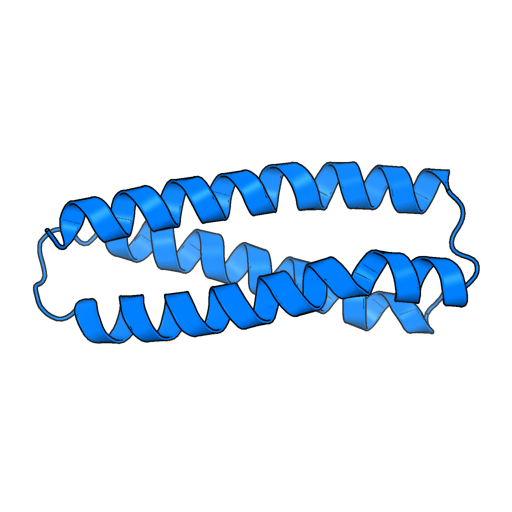1
ATOM 680 C CA . LEU A 1 87 ? -8.632 4.870 6.826 1.00 93.06 87 LEU A CA 1
ATOM 681 C C . LEU A 1 87 ? -7.985 5.043 8.204 1.00 93.06 87 LEU A C 1
ATOM 683 O O . LEU A 1 87 ? -8.687 5.088 9.214 1.00 93.06 87 LEU A O 1
ATOM 687 N N . LEU A 1 88 ? -6.667 5.235 8.258 1.00 91.06 88 LEU A N 1
ATOM 688 C CA . LEU A 1 88 ? -5.942 5.491 9.502 1.00 91.06 88 LEU A CA 1
ATOM 689 C C . LEU A 1 88 ? -6.457 6.756 10.207 1.00 91.06 88 LEU A C 1
ATOM 691 O O . LEU A 1 88 ? -6.649 6.763 11.425 1.00 91.06 88 LEU A O 1
ATOM 695 N N . ALA A 1 89 ? -6.721 7.827 9.455 1.00 91.19 89 ALA A N 1
ATOM 696 C CA . ALA A 1 89 ? -7.297 9.056 9.995 1.00 91.19 89 ALA A CA 1
ATOM 697 C C . ALA A 1 89 ? -8.717 8.848 10.556 1.00 91.19 89 ALA A C 1
ATOM 699 O O . ALA A 1 89 ? -9.100 9.493 11.534 1.00 91.19 89 ALA A O 1
ATOM 700 N N . GLN A 1 90 ? -9.515 7.958 9.961 1.00 90.06 90 GLN A N 1
ATOM 701 C CA . GLN A 1 90 ? -10.825 7.573 10.497 1.00 90.06 90 GLN A CA 1
ATOM 702 C C . GLN A 1 90 ? -10.696 6.7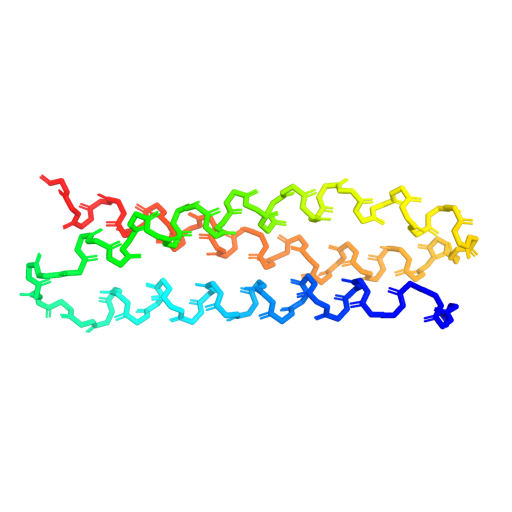65 11.790 1.00 90.06 90 GLN A C 1
ATOM 704 O O . GLN A 1 90 ? -11.358 7.107 12.769 1.00 90.06 90 GLN A O 1
ATOM 709 N N . VAL A 1 91 ? -9.804 5.770 11.824 1.00 86.88 91 VAL A N 1
ATOM 710 C CA . VAL A 1 91 ? -9.568 4.936 13.014 1.00 86.88 91 VAL A CA 1
ATOM 711 C C . VAL A 1 91 ? -9.125 5.800 14.194 1.00 86.88 91 VAL A C 1
ATOM 713 O O . VAL A 1 91 ? -9.682 5.689 15.280 1.00 86.88 91 VAL A O 1
ATOM 716 N N . ARG A 1 92 ? -8.199 6.742 13.976 1.00 86.31 92 ARG A N 1
ATOM 717 C CA . ARG A 1 92 ? -7.742 7.672 15.024 1.00 86.31 92 ARG A CA 1
ATOM 718 C C . ARG A 1 92 ? -8.872 8.536 15.586 1.00 86.31 92 ARG A C 1
ATOM 720 O O . ARG A 1 92 ? -8.948 8.725 16.795 1.00 86.31 92 ARG A O 1
ATOM 727 N N . ARG A 1 93 ? -9.770 9.036 14.729 1.00 85.81 93 ARG A N 1
ATOM 728 C CA . ARG A 1 93 ? -10.929 9.842 15.161 1.00 85.81 93 ARG A CA 1
ATOM 729 C C . ARG A 1 93 ? -11.925 9.053 16.005 1.00 85.81 93 ARG A C 1
ATOM 731 O O . ARG A 1 93 ? -12.589 9.642 16.841 1.00 85.81 93 ARG A O 1
ATOM 738 N N . GLN A 1 94 ? -12.035 7.750 15.778 1.00 78.69 94 GLN A N 1
ATOM 739 C CA . GLN A 1 94 ? -12.898 6.861 16.553 1.00 78.69 94 GLN A CA 1
ATOM 740 C C . GLN A 1 94 ? -12.324 6.492 17.933 1.00 78.69 94 GLN A C 1
ATOM 742 O O . GLN A 1 94 ? -13.042 5.951 18.768 1.00 78.69 94 GLN A O 1
ATOM 747 N N . GLN A 1 95 ? -11.039 6.763 18.167 1.00 70.62 95 GLN A N 1
ATOM 748 C CA . GLN A 1 95 ? -10.344 6.494 19.430 1.00 70.62 95 GLN A CA 1
ATOM 749 C C . GLN A 1 95 ? -10.230 7.725 20.343 1.00 70.62 95 GLN A C 1
ATOM 751 O O . GLN A 1 95 ? -9.698 7.598 21.445 1.00 70.62 95 GLN A O 1
ATOM 756 N N . THR A 1 96 ? -10.664 8.903 19.875 1.00 63.72 96 THR A N 1
ATOM 757 C CA . THR A 1 96 ? -10.620 10.174 20.623 1.00 63.72 96 THR A CA 1
ATOM 758 C C . THR A 1 96 ? -11.981 10.475 21.234 1.00 63.72 96 THR A C 1
ATOM 760 O O . THR A 1 96 ? -12.006 10.963 22.384 1.00 63.72 96 THR A O 1
#

Mean predicted aligned error: 4.7 Å

pLDDT: mean 88.89, std 9.73, range [58.38, 97.44]

Foldseek 3Di:
DDPVLVVLLVVLVVLLVVLLVQLVVLVVPPDDPPCPVVLVVSVVSLVVSVVSVVCSVVVCVVVVPDPVVVVVSCVVVVVSNVSSVVSNVVSVVSVD

Radius of gyration: 15.34 Å; Cα contacts (8 Å, |Δi|>4): 49; chains: 1; bounding box: 36×22×42 Å

Nearest PDB structures (foldseek):
  8qae-assembly2_C-2  TM=5.014E-01  e=1.508E+00  synthetic construct
  8zak-assembly2_B  TM=4.088E-01  e=6.194E+00  Campylobacter jejuni